Protein AF-A0A679HIA5-F1 (afdb_monomer_lite)

Organism: Bacteroides thetaiotaomicron (NCBI:txid818)

Radius of gyration: 14.68 Å; chains: 1; bounding box: 36×31×34 Å

Sequence (164 aa):
MNFNNLDNVDIFDKFFQKYASQINLDVTLNVYSSDYKGDVRLLTALKAIDDPDYKALDDTPFAGAAYKDSPCEIVCSVKCYAQCDFSEEEAFAIIAHELGHIERDIITRRLGGLEDEIEADKFAVRLGLTNELRNALQRMIDAKINLEEEDGLKKRICELSKYL

Foldseek 3Di:
DAEAEPACPPLVVVLCVQCVVVDPDDFAEYEYELPDPDDDDVSVVLVPPPDPVSLSLQLAQKAWDADDPDGTYMYGYPVNVVLLPADSLLVSLVVQLNVQLRVCCNPPVDDDDLVSSLSSSVSSVSVVSLVSPLSSLVSCVVSVRNVVCNVSSVVSNVSSVVSD

Structure (mmCIF, N/CA/C/O backbone):
data_AF-A0A679HIA5-F1
#
_entry.id   AF-A0A679HIA5-F1
#
loop_
_atom_site.group_PDB
_atom_site.id
_atom_site.type_symbol
_atom_site.label_atom_id
_atom_site.label_alt_id
_atom_site.label_comp_id
_atom_site.label_asym_id
_atom_site.label_entity_id
_atom_site.label_seq_id
_atom_site.pdbx_PDB_ins_code
_atom_site.Cartn_x
_atom_site.Cartn_y
_atom_site.Cartn_z
_atom_site.occupancy
_atom_site.B_iso_or_equiv
_atom_site.auth_seq_id
_atom_site.auth_comp_id
_atom_site.auth_asym_id
_atom_site.auth_atom_id
_atom_site.pdbx_PDB_model_num
ATOM 1 N N . MET A 1 1 ? -5.801 8.550 -13.925 1.00 90.19 1 MET A N 1
ATOM 2 C CA . MET A 1 1 ? -4.855 7.440 -13.704 1.00 90.19 1 MET A CA 1
ATOM 3 C C . MET A 1 1 ? -5.110 6.311 -14.687 1.00 90.19 1 MET A C 1
ATOM 5 O O . MET A 1 1 ? -6.267 5.989 -14.930 1.00 90.19 1 MET A O 1
ATOM 9 N N . ASN A 1 2 ? -4.048 5.710 -15.216 1.00 92.50 2 ASN A N 1
ATOM 10 C CA . ASN A 1 2 ? -4.085 4.435 -15.925 1.00 92.50 2 ASN A CA 1
ATOM 11 C C . ASN A 1 2 ? -3.590 3.331 -14.977 1.00 92.50 2 ASN A C 1
ATOM 13 O O . ASN A 1 2 ? -2.467 3.424 -14.490 1.00 92.50 2 ASN A O 1
ATOM 17 N N . PHE A 1 3 ? -4.422 2.338 -14.680 1.00 95.31 3 PHE A N 1
ATOM 18 C CA . PHE A 1 3 ? -4.141 1.290 -13.695 1.00 95.31 3 PHE A CA 1
ATOM 19 C C . PHE A 1 3 ? -3.872 -0.047 -14.391 1.00 95.31 3 PHE A C 1
ATOM 21 O O . PHE A 1 3 ? -4.696 -0.489 -15.190 1.00 95.31 3 PHE A O 1
ATOM 28 N N . ASN A 1 4 ? -2.753 -0.695 -14.054 1.00 97.38 4 ASN A N 1
ATOM 29 C CA . ASN A 1 4 ? -2.378 -2.008 -14.573 1.00 97.38 4 ASN A CA 1
ATOM 30 C C . ASN A 1 4 ? -2.066 -2.976 -13.422 1.00 97.38 4 ASN A C 1
ATOM 32 O O . ASN A 1 4 ? -1.042 -2.836 -12.752 1.00 97.38 4 ASN A O 1
ATOM 36 N N . ASN A 1 5 ? -2.907 -3.991 -13.235 1.00 97.88 5 ASN A N 1
ATOM 37 C CA . ASN A 1 5 ? -2.628 -5.125 -12.357 1.00 97.88 5 ASN A CA 1
ATOM 38 C C . ASN A 1 5 ? -1.846 -6.191 -13.132 1.00 97.88 5 ASN A C 1
ATOM 40 O O . ASN A 1 5 ? -2.401 -6.842 -14.016 1.00 97.88 5 ASN A O 1
ATOM 44 N N . LEU A 1 6 ? -0.544 -6.322 -12.874 1.00 98.00 6 LEU A N 1
ATOM 45 C CA . LEU A 1 6 ? 0.340 -7.110 -13.742 1.00 98.00 6 LEU A CA 1
ATOM 46 C C . LEU A 1 6 ? 0.279 -8.620 -13.479 1.00 98.00 6 LEU A C 1
ATOM 48 O O . LEU A 1 6 ? 0.658 -9.404 -14.351 1.00 98.00 6 LEU A O 1
ATOM 52 N N . ASP A 1 7 ? -0.197 -9.037 -12.307 1.00 97.19 7 ASP A N 1
ATOM 53 C CA . ASP A 1 7 ? -0.311 -10.445 -11.914 1.00 97.19 7 ASP A CA 1
ATOM 54 C C . ASP A 1 7 ? -1.684 -10.831 -11.342 1.00 97.19 7 ASP A C 1
ATOM 56 O O . ASP A 1 7 ? -1.858 -11.958 -10.879 1.00 97.19 7 ASP A O 1
ATOM 60 N N . ASN A 1 8 ? -2.685 -9.954 -11.482 1.00 95.56 8 ASN A N 1
ATOM 61 C CA . ASN A 1 8 ? -4.080 -10.169 -11.075 1.00 95.56 8 ASN A CA 1
ATOM 62 C C . ASN A 1 8 ? -4.243 -10.439 -9.572 1.00 95.56 8 ASN A C 1
ATOM 64 O O . ASN A 1 8 ? -5.045 -11.277 -9.152 1.00 95.56 8 ASN A O 1
ATOM 68 N N . VAL A 1 9 ? -3.476 -9.730 -8.746 1.00 94.25 9 VAL A N 1
ATOM 69 C CA . VAL A 1 9 ? -3.672 -9.737 -7.296 1.00 94.25 9 VAL A CA 1
ATOM 70 C C . VAL A 1 9 ? -4.998 -9.038 -6.976 1.00 94.25 9 VAL A C 1
ATOM 72 O O . VAL A 1 9 ? -5.140 -7.827 -7.148 1.00 94.25 9 VAL A O 1
ATOM 75 N N . ASP A 1 10 ? -5.970 -9.824 -6.513 1.00 96.81 10 ASP A N 1
ATOM 76 C CA . ASP A 1 10 ? -7.388 -9.449 -6.376 1.00 96.81 10 ASP A CA 1
ATOM 77 C C . ASP A 1 10 ? -7.628 -8.211 -5.493 1.00 96.81 10 ASP A C 1
ATOM 79 O O . ASP A 1 10 ? -8.504 -7.394 -5.781 1.00 96.81 10 ASP A O 1
ATOM 83 N N . ILE A 1 11 ? -6.819 -8.007 -4.444 1.00 97.75 11 ILE A N 1
ATOM 84 C CA . ILE A 1 11 ? -7.005 -6.863 -3.539 1.00 97.75 11 ILE A CA 1
ATOM 85 C C . ILE A 1 11 ? -6.837 -5.516 -4.258 1.00 97.75 11 ILE A C 1
ATOM 87 O O . ILE A 1 11 ? -7.543 -4.560 -3.933 1.00 97.75 11 ILE A O 1
ATOM 91 N N . PHE A 1 12 ? -5.972 -5.436 -5.275 1.00 98.25 12 PHE A N 1
ATOM 92 C CA . PHE A 1 12 ? -5.832 -4.210 -6.054 1.00 9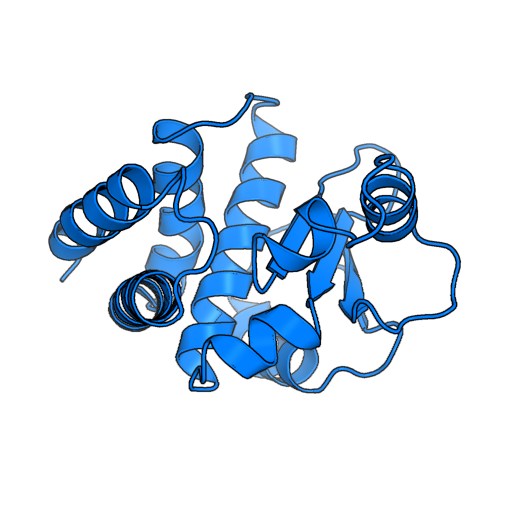8.25 12 PHE A CA 1
ATOM 93 C C . PHE A 1 12 ? -7.059 -3.959 -6.930 1.00 98.25 12 PHE A C 1
ATOM 95 O O . PHE A 1 12 ? -7.575 -2.843 -6.939 1.00 98.25 12 PHE A O 1
ATOM 102 N N . ASP A 1 13 ? -7.573 -4.979 -7.619 1.00 98.06 13 ASP A N 1
ATOM 103 C CA . ASP A 1 13 ? -8.761 -4.822 -8.467 1.00 98.06 13 ASP A CA 1
ATOM 104 C C . ASP A 1 13 ? -9.971 -4.387 -7.636 1.00 98.06 13 ASP A C 1
ATOM 106 O O . ASP A 1 13 ? -10.668 -3.437 -8.001 1.00 98.06 13 ASP A O 1
ATOM 110 N N . LYS A 1 14 ? -10.168 -5.005 -6.465 1.00 98.31 14 LYS A N 1
ATOM 111 C CA . LYS A 1 14 ? -11.216 -4.613 -5.512 1.00 98.31 14 LYS A CA 1
ATOM 112 C C . LYS A 1 14 ? -11.046 -3.176 -5.018 1.00 98.31 14 LYS A C 1
ATOM 114 O O . LYS A 1 14 ? -12.026 -2.426 -4.978 1.00 98.31 14 LYS A O 1
ATOM 119 N N . PHE A 1 15 ? -9.817 -2.770 -4.688 1.00 98.38 15 PHE A N 1
ATOM 120 C CA . PHE A 1 15 ? -9.519 -1.397 -4.282 1.00 98.38 15 PHE A CA 1
ATOM 121 C C . PHE A 1 15 ? -9.908 -0.402 -5.380 1.00 98.38 15 PHE A C 1
ATOM 123 O O . PHE A 1 15 ? -10.668 0.540 -5.137 1.00 98.38 15 PHE A O 1
ATOM 130 N N . PHE A 1 16 ? -9.440 -0.624 -6.610 1.00 96.88 16 PHE A N 1
ATOM 131 C CA . PHE A 1 16 ? -9.690 0.300 -7.714 1.00 96.88 16 PHE A CA 1
ATOM 132 C C . PHE A 1 16 ? -11.143 0.278 -8.180 1.00 96.88 16 PHE A C 1
ATOM 134 O O . PHE A 1 16 ? -11.680 1.334 -8.510 1.00 96.88 16 PHE A O 1
ATOM 141 N N . GLN A 1 17 ? -11.836 -0.858 -8.106 1.00 97.06 17 GLN A N 1
ATOM 142 C CA . GLN A 1 17 ? -13.276 -0.903 -8.344 1.00 97.06 17 GLN A CA 1
ATOM 143 C C . GLN A 1 17 ? -14.048 0.003 -7.368 1.00 97.06 17 GLN A C 1
ATOM 145 O O . GLN A 1 17 ? -15.016 0.650 -7.769 1.00 97.06 17 GLN A O 1
ATOM 150 N N . LYS A 1 18 ? -13.626 0.066 -6.099 1.00 98.00 18 LYS A N 1
ATOM 151 C CA . LYS A 1 18 ? -14.308 0.834 -5.045 1.00 98.00 18 LYS A CA 1
ATOM 152 C C . LYS A 1 18 ? -13.920 2.317 -5.029 1.00 98.00 18 LYS A C 1
ATOM 154 O O . LYS A 1 18 ? -14.785 3.166 -4.807 1.00 98.00 18 LYS A O 1
ATOM 159 N N . TYR A 1 19 ? -12.649 2.642 -5.273 1.00 97.50 19 TYR A N 1
ATOM 160 C CA . TYR A 1 19 ? -12.106 3.985 -5.028 1.00 97.50 19 TYR A CA 1
ATOM 161 C C . TYR A 1 19 ? -11.624 4.743 -6.271 1.00 97.50 19 TYR A C 1
ATOM 163 O O . TYR A 1 19 ? -11.365 5.941 -6.156 1.00 97.50 19 TYR A O 1
ATOM 171 N N . ALA A 1 20 ? -11.547 4.134 -7.465 1.00 94.12 20 ALA A N 1
ATOM 172 C CA . ALA A 1 20 ? -10.978 4.805 -8.646 1.00 94.12 20 ALA A CA 1
ATOM 173 C C . ALA A 1 20 ? -11.636 6.155 -8.977 1.00 94.12 20 ALA A C 1
ATOM 175 O O . ALA A 1 20 ? -10.940 7.089 -9.366 1.00 94.12 20 ALA A O 1
ATOM 176 N N . SER A 1 21 ? -12.951 6.303 -8.776 1.00 94.62 21 SER A N 1
ATOM 177 C CA . SER A 1 21 ? -13.661 7.565 -9.046 1.00 94.62 21 SER A CA 1
ATOM 178 C C . SER A 1 21 ? -13.318 8.703 -8.076 1.00 94.62 21 SER A C 1
ATOM 180 O O . SER A 1 21 ? -13.679 9.847 -8.335 1.00 94.62 21 SER A O 1
ATOM 182 N N . GLN A 1 22 ? -12.673 8.395 -6.950 1.00 96.00 22 GLN A N 1
ATOM 183 C CA . GLN A 1 22 ? -12.276 9.352 -5.914 1.00 96.00 22 GLN A CA 1
ATOM 184 C C . GLN A 1 22 ? -10.788 9.724 -6.012 1.00 96.00 22 GLN A C 1
ATOM 186 O O . GLN A 1 22 ? -10.337 10.656 -5.349 1.00 96.00 22 GLN A O 1
ATOM 191 N N . ILE A 1 23 ? -10.019 9.017 -6.847 1.00 94.12 23 ILE A N 1
ATOM 192 C CA . ILE A 1 23 ? -8.579 9.218 -7.006 1.00 94.12 23 ILE A CA 1
ATOM 193 C C . ILE A 1 23 ? -8.327 10.193 -8.157 1.00 94.12 23 ILE A C 1
ATOM 195 O O . ILE A 1 23 ? -8.507 9.861 -9.328 1.00 94.12 23 ILE A O 1
ATOM 199 N N . ASN A 1 24 ? -7.855 11.394 -7.825 1.00 90.25 24 ASN A N 1
ATOM 200 C CA . ASN A 1 24 ? -7.480 12.410 -8.806 1.00 90.25 24 ASN A CA 1
ATOM 201 C C . ASN A 1 24 ? -5.957 12.457 -9.012 1.00 90.25 24 ASN A C 1
ATOM 203 O O . ASN A 1 24 ? -5.306 13.445 -8.685 1.00 90.25 24 ASN A O 1
ATOM 207 N N . LEU A 1 25 ? -5.397 11.364 -9.537 1.00 89.50 25 LEU A N 1
ATOM 208 C CA . LEU A 1 25 ? -3.981 11.259 -9.898 1.00 89.50 25 LEU A CA 1
ATOM 209 C C . LEU A 1 25 ? -3.830 10.998 -11.396 1.00 89.50 25 LEU A C 1
ATOM 211 O O . LEU A 1 25 ? -4.436 10.072 -11.948 1.00 89.50 25 LEU A O 1
ATOM 215 N N . ASP A 1 26 ? -3.008 11.801 -12.065 1.00 90.56 26 ASP A N 1
ATOM 216 C CA . ASP A 1 26 ? -2.705 11.638 -13.489 1.00 90.56 26 ASP A CA 1
ATOM 217 C C . ASP A 1 26 ? -1.371 10.913 -13.689 1.00 90.56 26 ASP A C 1
ATOM 219 O O . ASP A 1 26 ? -0.349 11.497 -14.038 1.00 90.56 26 ASP A O 1
ATOM 223 N N . VAL A 1 27 ? -1.383 9.616 -13.383 1.00 92.00 27 VAL A N 1
ATOM 224 C CA . VAL A 1 27 ? -0.221 8.725 -13.499 1.00 92.00 27 VAL A CA 1
ATOM 225 C C . VAL A 1 27 ? -0.596 7.436 -14.214 1.00 92.00 27 VAL A C 1
ATOM 227 O O . VAL A 1 27 ? -1.773 7.075 -14.288 1.00 92.00 27 VAL A O 1
ATOM 230 N N . THR A 1 28 ? 0.406 6.710 -14.705 1.00 95.69 28 THR A N 1
ATOM 231 C CA . THR A 1 28 ? 0.267 5.264 -14.918 1.00 95.69 28 THR A CA 1
ATOM 232 C C . THR A 1 28 ? 0.766 4.558 -13.666 1.00 95.69 28 THR A C 1
ATOM 234 O O . THR A 1 28 ? 1.855 4.878 -13.198 1.00 95.69 28 THR A O 1
ATOM 237 N N . LEU A 1 29 ? -0.022 3.627 -13.138 1.00 97.44 29 LEU A N 1
ATOM 238 C CA . LEU A 1 29 ? 0.286 2.847 -11.949 1.00 97.44 29 LEU A CA 1
ATOM 239 C C . LEU A 1 29 ? 0.295 1.364 -12.307 1.00 97.44 29 LEU A C 1
ATOM 241 O O . LEU A 1 29 ? -0.721 0.822 -12.743 1.00 97.44 29 LEU A O 1
ATOM 245 N N . ASN A 1 30 ? 1.435 0.722 -12.092 1.00 98.25 30 ASN A N 1
ATOM 246 C CA . ASN A 1 30 ? 1.570 -0.722 -12.140 1.00 98.25 30 ASN A CA 1
ATOM 247 C C . ASN A 1 30 ? 1.496 -1.273 -10.719 1.00 98.25 30 ASN A C 1
ATOM 249 O O . ASN A 1 30 ? 2.183 -0.786 -9.824 1.00 98.25 30 ASN A O 1
ATOM 253 N N . VAL A 1 31 ? 0.693 -2.307 -10.518 1.00 98.19 31 VAL A N 1
ATOM 254 C CA . VAL A 1 31 ? 0.628 -3.020 -9.243 1.00 98.19 31 VAL A CA 1
ATOM 255 C C . VAL A 1 31 ? 0.884 -4.498 -9.454 1.00 98.19 31 VAL A C 1
ATOM 257 O O . VAL A 1 31 ? 0.590 -5.033 -10.527 1.00 98.19 31 VAL A O 1
ATOM 260 N N . TYR A 1 32 ? 1.472 -5.137 -8.450 1.00 98.19 32 TYR A N 1
ATOM 261 C CA . TYR A 1 32 ? 1.828 -6.549 -8.509 1.00 98.19 32 TYR A CA 1
ATOM 262 C C . TYR A 1 32 ? 2.199 -7.094 -7.126 1.00 98.19 32 TYR A C 1
ATOM 264 O O . TYR A 1 32 ? 2.432 -6.339 -6.182 1.00 98.19 32 TYR A O 1
ATOM 272 N N . SER A 1 33 ? 2.289 -8.414 -6.993 1.00 96.69 33 SER A N 1
ATOM 273 C CA . SER A 1 33 ? 2.859 -9.071 -5.814 1.00 96.69 33 SER A CA 1
ATOM 274 C C . SER A 1 33 ? 4.379 -9.228 -5.896 1.00 96.69 33 SER A C 1
ATOM 276 O O . SER A 1 33 ? 4.992 -9.169 -6.965 1.00 96.69 33 SER A O 1
ATOM 278 N N . SER A 1 34 ? 5.003 -9.531 -4.759 1.00 94.38 34 SER A N 1
ATOM 279 C CA . SER A 1 34 ? 6.414 -9.919 -4.670 1.00 94.38 34 SER A CA 1
ATOM 280 C C . SER A 1 34 ? 6.764 -11.196 -5.457 1.00 94.38 34 SER A C 1
ATOM 282 O O . SER A 1 34 ? 7.941 -11.420 -5.786 1.00 94.38 34 SER A O 1
ATOM 284 N N . ASP A 1 35 ? 5.755 -11.999 -5.814 1.00 94.12 35 ASP A N 1
ATOM 285 C CA . ASP A 1 35 ? 5.881 -13.208 -6.628 1.00 94.12 35 ASP A CA 1
ATOM 286 C C . ASP A 1 35 ? 5.906 -12.947 -8.136 1.00 94.12 35 ASP A C 1
ATOM 288 O O . ASP A 1 35 ? 6.300 -13.850 -8.893 1.00 94.12 35 ASP A O 1
ATOM 292 N N . TYR A 1 36 ? 5.566 -11.732 -8.575 1.00 95.44 36 TYR A N 1
ATOM 293 C CA . TYR A 1 36 ? 5.589 -11.353 -9.981 1.00 95.44 36 TYR A CA 1
ATOM 294 C C . TYR A 1 36 ? 6.954 -11.634 -10.626 1.00 95.44 36 TYR A C 1
ATOM 296 O O . TYR A 1 36 ? 8.020 -11.410 -10.043 1.00 95.44 36 TYR A O 1
ATOM 304 N N . LYS A 1 37 ? 6.914 -12.186 -11.845 1.00 92.00 37 LYS A N 1
ATOM 305 C CA . LYS A 1 37 ? 8.096 -12.649 -12.596 1.00 92.00 37 LYS A CA 1
ATOM 306 C C . LYS A 1 37 ? 8.494 -11.720 -13.745 1.00 92.00 37 LYS A C 1
ATOM 308 O O . LYS A 1 37 ? 9.451 -12.026 -14.452 1.00 92.00 37 LYS A O 1
ATOM 313 N N . GLY A 1 38 ? 7.749 -10.638 -13.966 1.00 91.50 38 GLY A N 1
ATOM 314 C CA . GLY A 1 38 ? 8.095 -9.640 -14.972 1.00 91.50 38 GLY A CA 1
ATOM 315 C C . GLY A 1 38 ? 9.178 -8.673 -14.499 1.00 91.50 38 GLY A C 1
ATOM 316 O O . GLY A 1 38 ? 9.578 -8.677 -13.336 1.00 91.50 38 GLY A O 1
ATOM 317 N N . ASP A 1 39 ? 9.639 -7.841 -15.428 1.00 89.19 39 ASP A N 1
ATOM 318 C CA . ASP A 1 39 ? 10.640 -6.807 -15.171 1.00 89.19 39 ASP A CA 1
ATOM 319 C C . ASP A 1 39 ? 9.955 -5.507 -14.725 1.00 89.19 39 ASP A C 1
ATOM 321 O O . ASP A 1 39 ? 9.216 -4.883 -15.489 1.00 89.19 39 ASP A O 1
ATOM 325 N N . VAL A 1 40 ? 10.169 -5.146 -13.463 1.00 92.94 40 VAL A N 1
ATOM 326 C CA . VAL A 1 40 ? 9.616 -3.966 -12.779 1.00 92.94 40 VAL A CA 1
ATOM 327 C C . VAL A 1 40 ? 10.688 -3.370 -11.876 1.00 92.94 40 VAL A C 1
ATOM 329 O O . VAL A 1 40 ? 11.537 -4.089 -11.332 1.00 92.94 40 VAL A O 1
ATOM 332 N N . ARG A 1 41 ? 10.684 -2.045 -11.727 1.00 93.44 41 ARG A N 1
ATOM 333 C CA . ARG A 1 41 ? 11.831 -1.326 -11.158 1.00 93.44 41 ARG A CA 1
ATOM 334 C C . ARG A 1 41 ? 11.929 -1.485 -9.650 1.00 93.44 41 ARG A C 1
ATOM 336 O O . ARG A 1 41 ? 13.004 -1.813 -9.151 1.00 93.44 41 ARG A O 1
ATOM 343 N N . LEU A 1 42 ? 10.828 -1.282 -8.939 1.00 92.94 42 LEU A N 1
ATOM 344 C CA . LEU A 1 42 ? 10.750 -1.327 -7.487 1.00 92.94 42 LEU A CA 1
ATOM 345 C C . LEU A 1 42 ? 11.040 -2.734 -6.972 1.00 92.94 42 LEU A C 1
ATOM 347 O O . LEU A 1 42 ? 11.892 -2.888 -6.104 1.00 92.94 42 LEU A O 1
ATOM 351 N N . LEU A 1 43 ? 10.423 -3.777 -7.543 1.00 91.00 43 LEU A N 1
ATOM 352 C CA . LEU A 1 43 ? 10.692 -5.154 -7.104 1.00 91.00 43 LEU A CA 1
ATOM 353 C C . LEU A 1 43 ? 12.155 -5.540 -7.326 1.00 91.00 43 LEU A C 1
ATOM 355 O O . LEU A 1 43 ? 12.755 -6.187 -6.472 1.00 91.00 43 LEU A O 1
ATOM 359 N N . THR A 1 44 ? 12.731 -5.137 -8.462 1.00 89.56 44 THR A N 1
ATOM 360 C CA . THR A 1 44 ? 14.147 -5.379 -8.761 1.00 89.56 44 THR A CA 1
ATOM 361 C C . THR A 1 44 ? 15.046 -4.645 -7.772 1.00 89.56 44 THR A C 1
ATOM 363 O O . THR A 1 44 ? 15.986 -5.244 -7.260 1.00 89.56 44 THR A O 1
ATOM 366 N N . ALA A 1 45 ? 14.740 -3.384 -7.455 1.00 88.94 45 ALA A N 1
ATOM 367 C CA . ALA A 1 45 ? 15.492 -2.599 -6.481 1.00 88.94 45 ALA A CA 1
ATOM 368 C C . ALA A 1 45 ? 15.420 -3.208 -5.072 1.00 88.94 45 ALA A C 1
ATOM 370 O O . ALA A 1 45 ? 16.460 -3.404 -4.450 1.00 88.94 45 ALA A O 1
ATOM 371 N N . LEU A 1 46 ? 14.224 -3.579 -4.603 1.00 87.06 46 LEU A N 1
ATOM 372 C CA . LEU A 1 46 ? 14.023 -4.200 -3.289 1.00 87.06 46 LEU A CA 1
ATOM 373 C C . LEU A 1 46 ? 14.726 -5.561 -3.180 1.00 87.06 46 LEU A C 1
ATOM 375 O O . LEU A 1 46 ? 15.296 -5.871 -2.139 1.00 87.06 46 LEU A O 1
ATOM 379 N N . LYS A 1 47 ? 14.745 -6.354 -4.262 1.00 82.06 47 LYS A N 1
ATOM 380 C CA . LYS A 1 47 ? 15.468 -7.639 -4.321 1.00 82.06 47 LYS A CA 1
ATOM 381 C C . LYS A 1 47 ? 16.985 -7.496 -4.457 1.00 82.06 47 LYS A C 1
ATOM 383 O O . LYS A 1 47 ? 17.696 -8.456 -4.181 1.00 82.06 47 LYS A O 1
ATOM 388 N N . ALA A 1 48 ? 17.470 -6.350 -4.933 1.00 81.00 48 ALA A N 1
ATOM 389 C CA . ALA A 1 48 ? 18.894 -6.077 -5.124 1.00 81.00 48 ALA A CA 1
ATOM 390 C C . ALA A 1 48 ? 19.574 -5.503 -3.872 1.00 81.00 48 ALA A C 1
ATOM 392 O O . ALA A 1 48 ? 20.802 -5.413 -3.838 1.00 81.00 48 ALA A O 1
ATOM 393 N N . ILE A 1 49 ? 18.802 -5.110 -2.854 1.00 78.38 49 ILE A N 1
ATOM 394 C CA . ILE A 1 49 ? 19.339 -4.839 -1.520 1.00 78.38 49 ILE A CA 1
ATOM 395 C C . ILE A 1 49 ? 19.917 -6.166 -1.025 1.00 78.38 49 ILE A C 1
ATOM 397 O O . ILE A 1 49 ? 19.193 -7.154 -0.962 1.00 78.38 49 ILE A O 1
ATOM 401 N N . ASP A 1 50 ? 21.228 -6.190 -0.767 1.00 53.59 50 ASP A N 1
ATOM 402 C CA . ASP A 1 50 ? 22.034 -7.377 -0.437 1.00 53.59 50 ASP A CA 1
ATOM 403 C C . ASP A 1 50 ? 21.691 -7.911 0.971 1.00 53.59 50 ASP A C 1
ATOM 405 O O . ASP A 1 50 ? 22.510 -7.926 1.890 1.00 53.59 50 ASP A O 1
ATOM 409 N N . ASP A 1 51 ? 20.425 -8.282 1.153 1.00 64.69 51 ASP A N 1
ATOM 410 C CA . ASP A 1 51 ? 19.869 -8.922 2.330 1.00 64.69 51 ASP A CA 1
ATOM 411 C C . ASP A 1 51 ? 19.389 -10.324 1.923 1.00 64.69 51 ASP A C 1
ATOM 413 O O . ASP A 1 51 ? 18.448 -10.445 1.130 1.00 64.69 51 ASP A O 1
ATOM 417 N N . PRO A 1 52 ? 20.011 -11.396 2.448 1.00 58.34 52 PRO A N 1
ATOM 418 C CA . PRO A 1 52 ? 19.661 -12.769 2.091 1.00 58.34 52 PRO A CA 1
ATOM 419 C C . PRO A 1 52 ? 18.204 -13.135 2.418 1.00 58.34 52 PRO A C 1
ATOM 421 O O . PRO A 1 52 ? 17.702 -14.122 1.880 1.00 58.34 52 PRO A O 1
ATOM 424 N N . ASP A 1 53 ? 17.526 -12.343 3.255 1.00 62.09 53 ASP A N 1
ATOM 425 C CA . ASP A 1 53 ? 16.142 -12.558 3.674 1.00 62.09 53 ASP A CA 1
ATOM 426 C C . ASP A 1 53 ? 15.136 -11.631 2.966 1.00 62.09 53 ASP A C 1
ATOM 428 O O . ASP A 1 53 ? 13.949 -11.672 3.295 1.00 62.09 53 ASP A O 1
ATOM 432 N N . TYR A 1 54 ? 15.584 -10.792 2.019 1.00 64.81 54 TYR A N 1
ATOM 433 C CA . TYR A 1 54 ? 14.764 -9.760 1.369 1.00 64.81 54 TYR A CA 1
ATOM 434 C C . TYR A 1 54 ? 14.041 -8.834 2.363 1.00 64.81 54 TYR A C 1
ATOM 436 O O . TYR A 1 54 ? 12.899 -8.450 2.111 1.00 64.81 54 TYR A O 1
ATOM 444 N N . LYS A 1 55 ? 14.676 -8.460 3.488 1.00 68.50 55 LYS A N 1
ATOM 445 C CA . LYS A 1 55 ? 14.019 -7.667 4.549 1.00 68.50 55 LYS A CA 1
ATOM 446 C C . LYS A 1 55 ? 13.297 -6.436 4.010 1.00 68.50 55 LYS A C 1
ATOM 448 O O . LYS A 1 55 ? 12.101 -6.323 4.213 1.00 68.50 55 LYS A O 1
ATOM 453 N N . 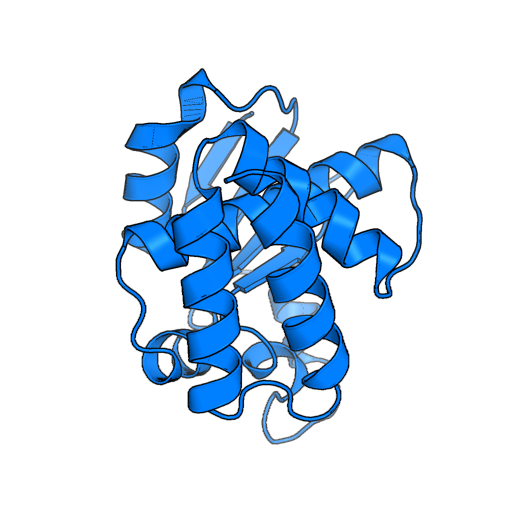ALA A 1 56 ? 13.949 -5.644 3.161 1.00 74.38 56 ALA A N 1
ATOM 454 C CA . ALA A 1 56 ? 13.342 -4.450 2.567 1.00 74.38 56 ALA A CA 1
ATOM 455 C C . ALA A 1 56 ? 12.040 -4.709 1.778 1.00 74.38 56 ALA A C 1
ATOM 457 O O . ALA A 1 56 ? 11.197 -3.822 1.678 1.00 74.38 56 ALA A O 1
ATOM 458 N N . LEU A 1 57 ? 11.866 -5.903 1.199 1.00 79.94 57 LEU A N 1
ATOM 459 C CA . LEU A 1 57 ? 10.629 -6.293 0.516 1.00 79.94 57 LEU A CA 1
ATOM 460 C C . LEU A 1 57 ? 9.528 -6.700 1.503 1.00 79.94 57 LEU A C 1
ATOM 462 O O . LEU A 1 57 ? 8.356 -6.521 1.200 1.00 79.94 57 LEU A O 1
ATOM 466 N N . ASP A 1 58 ? 9.903 -7.262 2.651 1.00 85.38 58 ASP A N 1
ATOM 467 C CA . ASP A 1 58 ? 8.993 -7.798 3.665 1.00 85.38 58 ASP A CA 1
ATOM 468 C C . ASP A 1 58 ? 8.820 -6.874 4.889 1.00 85.38 58 ASP A C 1
ATOM 470 O O . ASP A 1 58 ? 8.053 -7.201 5.795 1.00 85.38 58 ASP A O 1
ATOM 474 N N . ASP A 1 59 ? 9.479 -5.712 4.911 1.00 85.19 59 ASP A N 1
ATOM 475 C CA . ASP A 1 59 ? 9.389 -4.716 5.989 1.00 85.19 59 ASP A CA 1
ATOM 476 C C . ASP A 1 59 ? 8.029 -3.997 6.010 1.00 85.19 59 ASP A C 1
ATOM 478 O O . ASP A 1 59 ? 7.663 -3.363 6.996 1.00 85.19 59 ASP A O 1
ATOM 482 N N . THR A 1 60 ? 7.240 -4.108 4.944 1.00 90.06 60 THR A N 1
ATOM 483 C CA . THR A 1 60 ? 5.880 -3.569 4.869 1.00 90.06 60 THR A CA 1
ATOM 484 C C . THR A 1 60 ? 5.004 -4.461 3.982 1.00 90.06 60 THR A C 1
ATOM 486 O O . THR A 1 60 ? 5.501 -5.056 3.022 1.00 90.06 60 THR A O 1
ATOM 489 N N . PRO A 1 61 ? 3.694 -4.596 4.270 1.00 94.69 61 PRO A N 1
ATOM 490 C CA . PRO A 1 61 ? 2.786 -5.380 3.434 1.00 94.69 61 PRO A CA 1
ATOM 491 C C . PRO A 1 61 ? 2.644 -4.809 2.017 1.00 94.69 61 PRO A C 1
ATOM 493 O O . PRO A 1 61 ? 2.451 -5.577 1.074 1.00 94.69 61 PRO A O 1
ATOM 496 N N . PHE A 1 62 ? 2.769 -3.490 1.856 1.00 96.19 62 PHE A N 1
ATOM 497 C CA . PHE A 1 62 ? 2.784 -2.822 0.559 1.00 96.19 62 PHE A CA 1
ATOM 498 C C . PHE A 1 62 ? 3.883 -1.764 0.523 1.00 96.19 62 PHE A C 1
ATOM 500 O O . PHE A 1 62 ? 4.145 -1.126 1.536 1.00 96.19 62 PHE A O 1
ATOM 507 N N . ALA A 1 63 ? 4.505 -1.571 -0.637 1.00 94.44 63 ALA A N 1
ATOM 508 C CA . ALA A 1 63 ? 5.473 -0.500 -0.853 1.00 94.44 63 ALA A CA 1
ATOM 509 C C . ALA A 1 63 ? 5.220 0.184 -2.197 1.00 94.44 63 ALA A C 1
ATOM 511 O O . ALA A 1 63 ? 5.072 -0.495 -3.218 1.00 94.44 63 ALA A O 1
ATOM 512 N N . GLY A 1 64 ? 5.181 1.512 -2.194 1.00 94.12 64 GLY A N 1
ATOM 513 C CA . GLY A 1 64 ? 5.010 2.356 -3.368 1.00 94.12 64 GLY A CA 1
ATOM 514 C C . GLY A 1 64 ? 6.300 3.031 -3.834 1.00 94.12 64 GLY A C 1
ATOM 515 O O . GLY A 1 64 ? 7.219 3.286 -3.060 1.00 94.12 64 GLY A O 1
ATOM 516 N N . ALA A 1 65 ? 6.364 3.357 -5.124 1.00 93.31 65 ALA A N 1
ATOM 517 C CA . ALA A 1 65 ? 7.395 4.220 -5.686 1.00 93.31 65 ALA A CA 1
ATOM 518 C C . ALA A 1 65 ? 6.845 5.083 -6.824 1.00 93.31 65 ALA A C 1
ATOM 520 O O . ALA A 1 65 ? 6.184 4.595 -7.749 1.00 93.31 65 ALA A O 1
ATOM 521 N N . ALA A 1 66 ? 7.172 6.374 -6.784 1.00 92.56 66 ALA A N 1
ATOM 522 C CA . ALA A 1 66 ? 6.871 7.306 -7.858 1.00 92.56 66 ALA A CA 1
ATOM 523 C C . ALA A 1 66 ? 8.044 7.444 -8.834 1.00 92.56 66 ALA A C 1
ATOM 525 O O . ALA A 1 66 ? 9.207 7.575 -8.447 1.00 92.56 66 ALA A O 1
ATOM 526 N N . TYR A 1 67 ? 7.728 7.506 -10.127 1.00 90.00 67 TYR A N 1
ATOM 527 C CA . TYR A 1 67 ? 8.710 7.753 -11.177 1.00 90.00 67 TYR A CA 1
ATOM 528 C C . TYR A 1 67 ? 8.220 8.853 -12.111 1.00 90.00 67 TYR A C 1
ATOM 530 O O . TYR A 1 67 ? 7.050 8.917 -12.471 1.00 90.00 67 TYR A O 1
ATOM 538 N N . LYS A 1 68 ? 9.138 9.727 -12.531 1.00 82.50 68 LYS A N 1
ATOM 539 C CA . LYS A 1 68 ? 8.799 10.876 -13.379 1.00 82.5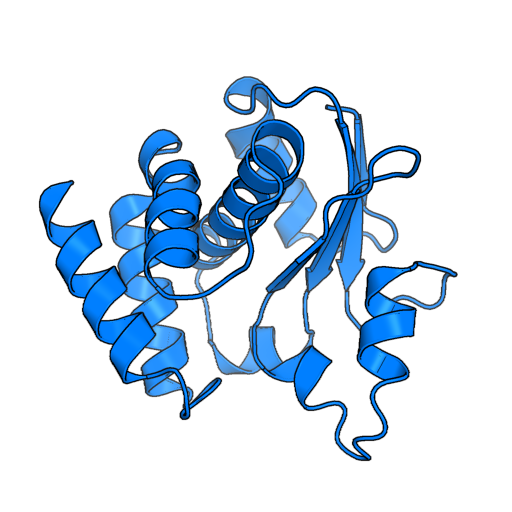0 68 LYS A CA 1
ATOM 540 C C . LYS A 1 68 ? 8.446 10.475 -14.816 1.00 82.50 68 LYS A C 1
ATOM 542 O O . LYS A 1 68 ? 7.482 10.976 -15.376 1.00 82.50 68 LYS A O 1
ATOM 547 N N . ASP A 1 69 ? 9.252 9.592 -15.401 1.00 86.38 69 ASP A N 1
ATOM 548 C CA . ASP A 1 69 ? 9.203 9.247 -16.829 1.00 86.38 69 ASP A CA 1
ATOM 549 C C . ASP A 1 69 ? 8.875 7.753 -17.036 1.00 86.38 69 ASP A C 1
ATOM 551 O O . ASP A 1 69 ? 9.282 7.122 -18.012 1.00 86.38 69 ASP A O 1
ATOM 555 N N . SER A 1 70 ? 8.226 7.120 -16.058 1.00 90.88 70 SER A N 1
ATOM 556 C CA . SER A 1 70 ? 7.877 5.693 -16.068 1.00 90.88 70 SER A CA 1
ATOM 557 C C . SER A 1 70 ? 6.638 5.455 -15.199 1.00 90.88 70 SER A C 1
ATOM 559 O O . SER A 1 70 ? 6.329 6.314 -14.373 1.00 90.88 70 SER A O 1
ATOM 561 N N . PRO A 1 71 ? 5.918 4.332 -15.373 1.00 94.62 71 PRO A N 1
ATOM 562 C CA . PRO A 1 71 ? 4.810 3.988 -14.487 1.00 94.62 71 PRO A CA 1
ATOM 563 C C . PRO A 1 71 ? 5.255 4.001 -13.027 1.00 94.62 71 PRO A C 1
ATOM 565 O O . PRO A 1 71 ? 6.306 3.443 -12.729 1.00 94.62 71 PRO A O 1
ATOM 568 N N . CYS A 1 72 ? 4.468 4.626 -12.150 1.00 96.19 72 CYS A N 1
ATOM 569 C CA . CYS A 1 72 ? 4.584 4.446 -10.704 1.00 96.19 72 CYS A CA 1
ATOM 570 C C . CYS A 1 72 ? 4.269 2.988 -10.361 1.00 96.19 72 CYS A C 1
ATOM 572 O O . CYS A 1 72 ? 3.563 2.313 -11.116 1.00 96.19 72 CYS A O 1
ATOM 574 N N . GLU A 1 73 ? 4.782 2.502 -9.240 1.00 97.31 73 GLU A N 1
ATOM 575 C CA . GLU A 1 73 ? 4.675 1.091 -8.876 1.00 97.31 73 GLU A CA 1
ATOM 576 C C . GLU A 1 73 ? 4.191 0.936 -7.433 1.00 97.31 73 GLU A C 1
ATOM 578 O O . GLU A 1 73 ? 4.604 1.705 -6.570 1.00 97.31 73 GLU A O 1
ATOM 583 N N . ILE A 1 74 ? 3.327 -0.050 -7.172 1.00 97.62 74 ILE A N 1
ATOM 584 C CA . ILE A 1 74 ? 3.048 -0.558 -5.821 1.00 97.62 74 ILE A CA 1
ATOM 585 C C . ILE A 1 74 ? 3.244 -2.071 -5.831 1.00 97.62 74 ILE A C 1
ATOM 587 O O . ILE A 1 74 ? 2.640 -2.780 -6.638 1.00 97.62 74 ILE A O 1
ATOM 591 N N . VAL A 1 75 ? 4.063 -2.571 -4.913 1.00 97.06 75 VAL A N 1
ATOM 592 C CA . VAL A 1 75 ? 4.248 -4.004 -4.688 1.00 97.06 75 VAL A CA 1
ATOM 593 C C . VAL A 1 75 ? 3.527 -4.444 -3.420 1.00 97.06 75 VAL A C 1
ATOM 595 O O . VAL A 1 75 ? 3.595 -3.758 -2.407 1.00 97.06 75 VAL A O 1
ATOM 598 N N . CYS A 1 76 ? 2.860 -5.595 -3.467 1.00 97.19 76 CYS A N 1
ATOM 599 C CA . CYS A 1 76 ? 2.344 -6.309 -2.299 1.00 97.19 76 CYS A CA 1
ATOM 600 C C . CYS A 1 76 ? 3.328 -7.414 -1.888 1.00 97.19 76 CYS A C 1
ATOM 602 O O . CYS A 1 76 ? 3.612 -8.313 -2.686 1.00 97.19 76 CYS A O 1
ATOM 604 N N . SER A 1 77 ? 3.842 -7.389 -0.658 1.00 94.88 77 SER A N 1
ATOM 605 C CA . SER A 1 77 ? 4.620 -8.511 -0.126 1.00 94.88 77 SER A CA 1
ATOM 606 C C . SER A 1 77 ? 3.687 -9.652 0.262 1.00 94.88 77 SER A C 1
ATOM 608 O O . SER A 1 77 ? 2.962 -9.557 1.247 1.00 94.88 77 SER A O 1
ATOM 610 N N . VAL A 1 78 ? 3.745 -10.775 -0.461 1.00 94.00 78 VAL A N 1
ATOM 611 C CA . VAL A 1 78 ? 2.936 -11.972 -0.161 1.00 94.00 78 VAL A CA 1
ATOM 612 C C . VAL A 1 78 ? 3.157 -12.465 1.273 1.00 94.00 78 VAL A C 1
ATOM 614 O O . VAL A 1 78 ? 2.209 -12.863 1.948 1.00 94.00 78 VAL A O 1
ATOM 617 N N . LYS A 1 79 ? 4.403 -12.423 1.757 1.00 92.00 79 LYS A N 1
ATOM 618 C CA . LYS A 1 79 ? 4.760 -12.898 3.096 1.00 92.00 79 LYS A CA 1
ATOM 619 C C . LYS A 1 79 ? 4.292 -11.931 4.179 1.00 92.00 79 LYS A C 1
ATOM 621 O O . LYS A 1 79 ? 3.639 -12.374 5.119 1.00 92.00 79 LYS A O 1
ATOM 626 N N . CYS A 1 80 ? 4.605 -10.643 4.050 1.00 92.25 80 CYS A N 1
ATOM 627 C CA . CYS A 1 80 ? 4.239 -9.645 5.052 1.00 92.25 80 CYS A CA 1
ATOM 628 C C . CYS A 1 80 ? 2.717 -9.431 5.097 1.00 92.25 80 CYS A C 1
ATOM 630 O O . CYS A 1 80 ? 2.116 -9.450 6.169 1.00 92.25 80 CYS A O 1
ATOM 632 N N . TYR A 1 81 ? 2.061 -9.372 3.934 1.00 94.00 81 TYR A N 1
ATOM 633 C CA . TYR A 1 81 ? 0.604 -9.278 3.837 1.00 94.00 81 TYR A CA 1
ATOM 634 C C . TYR A 1 81 ? -0.105 -10.437 4.552 1.00 94.00 81 TYR A C 1
ATOM 636 O O . TYR A 1 81 ? -1.046 -10.211 5.312 1.00 94.00 81 TYR A O 1
ATOM 644 N N . ALA A 1 82 ? 0.384 -11.670 4.382 1.00 93.06 82 ALA A N 1
ATOM 645 C CA . ALA A 1 82 ? -0.169 -12.836 5.070 1.00 93.06 82 ALA A CA 1
ATOM 646 C C . ALA A 1 82 ? 0.047 -12.808 6.597 1.00 93.06 82 ALA A C 1
ATOM 648 O O . ALA A 1 82 ? -0.741 -13.402 7.329 1.00 93.06 82 ALA A O 1
ATOM 649 N N . GLN A 1 83 ? 1.097 -12.143 7.088 1.00 94.19 83 GLN A N 1
ATOM 650 C CA . GLN A 1 83 ? 1.382 -12.026 8.524 1.00 94.19 83 GLN A CA 1
ATOM 651 C C . GLN A 1 83 ? 0.486 -11.005 9.231 1.00 94.19 83 GLN A C 1
ATOM 653 O O . GLN A 1 83 ? 0.159 -11.198 10.401 1.00 94.19 83 GLN A O 1
ATOM 658 N N . CYS A 1 84 ? 0.085 -9.940 8.536 1.00 92.69 84 CYS A N 1
ATOM 659 C CA . CYS A 1 84 ? -0.729 -8.873 9.115 1.00 92.69 84 CYS A CA 1
ATOM 660 C C . CYS A 1 84 ? -2.198 -9.261 9.360 1.00 92.69 84 CYS A C 1
ATOM 662 O O . CYS A 1 84 ? -2.855 -8.603 10.165 1.00 92.69 84 CYS A O 1
ATOM 664 N N . ASP A 1 85 ? -2.710 -10.299 8.685 1.00 92.94 85 ASP A N 1
ATOM 665 C CA . ASP A 1 85 ? -4.108 -10.764 8.794 1.00 92.94 85 ASP A CA 1
ATOM 666 C C . ASP A 1 85 ? -5.131 -9.618 8.637 1.00 92.94 85 ASP A C 1
ATOM 668 O O . ASP A 1 85 ? -6.028 -9.416 9.459 1.00 92.94 85 ASP A O 1
ATOM 672 N N . PHE A 1 86 ? -4.943 -8.804 7.594 1.00 95.81 86 PHE A N 1
ATOM 673 C CA . PHE A 1 86 ? -5.820 -7.675 7.302 1.00 95.81 86 PHE A CA 1
ATOM 674 C C . PHE A 1 86 ? -7.193 -8.128 6.794 1.00 95.81 86 PHE A C 1
ATOM 676 O O . PHE A 1 86 ? -7.316 -9.037 5.972 1.00 95.81 86 PHE A O 1
ATOM 683 N N . SER A 1 87 ? -8.225 -7.387 7.186 1.00 97.56 87 SER A N 1
ATOM 684 C CA . SER A 1 87 ? -9.454 -7.275 6.400 1.00 97.56 87 SER A CA 1
ATOM 685 C C . SER A 1 87 ? -9.192 -6.591 5.051 1.00 97.56 87 SER A C 1
ATOM 687 O O . SER A 1 87 ? -8.178 -5.917 4.851 1.00 97.56 87 SER A O 1
ATOM 689 N N . GLU A 1 88 ? -10.126 -6.729 4.108 1.00 97.69 88 GLU A N 1
ATOM 690 C CA . GLU A 1 88 ? -10.003 -6.082 2.795 1.00 97.69 88 GLU A CA 1
ATOM 691 C C . GLU A 1 88 ? -9.908 -4.556 2.929 1.00 97.69 88 GLU A C 1
ATOM 693 O O . GLU A 1 88 ? -9.060 -3.923 2.305 1.00 97.69 88 GLU A O 1
ATOM 698 N N . GLU A 1 89 ? -10.726 -3.964 3.794 1.00 98.38 89 GLU A N 1
ATOM 699 C CA . GLU A 1 89 ? -10.725 -2.531 4.065 1.00 98.38 89 GLU A CA 1
ATOM 700 C C . GLU A 1 89 ? -9.425 -2.024 4.711 1.00 98.38 89 GLU A C 1
ATOM 702 O O . GLU A 1 89 ? -8.949 -0.946 4.354 1.00 98.38 89 GLU A O 1
ATOM 707 N N . GLU A 1 90 ? -8.818 -2.794 5.617 1.00 98.56 90 GLU A N 1
ATOM 708 C CA . GLU A 1 90 ? -7.498 -2.474 6.182 1.00 98.56 90 GLU A CA 1
ATOM 709 C C . GLU A 1 90 ? -6.417 -2.497 5.092 1.00 98.56 90 GLU A C 1
ATOM 711 O O . GLU A 1 90 ? -5.594 -1.585 5.011 1.00 98.56 90 GLU A O 1
ATOM 716 N N . ALA A 1 91 ? -6.464 -3.478 4.185 1.00 98.38 91 ALA A N 1
ATOM 717 C CA . ALA A 1 91 ? -5.559 -3.525 3.041 1.00 98.38 91 ALA A CA 1
ATOM 718 C C . ALA A 1 91 ? -5.775 -2.342 2.081 1.00 98.38 91 ALA A C 1
ATOM 720 O O . ALA A 1 91 ? -4.808 -1.739 1.615 1.00 98.38 91 ALA A O 1
ATOM 721 N N . PHE A 1 92 ? -7.030 -1.953 1.827 1.00 98.75 92 PHE A N 1
ATOM 722 C CA . PHE A 1 92 ? -7.352 -0.752 1.053 1.00 98.75 92 PHE A CA 1
ATOM 723 C C . PHE A 1 92 ? -6.759 0.506 1.676 1.00 98.75 92 PHE A C 1
ATOM 725 O O . PHE A 1 92 ? -6.282 1.380 0.954 1.00 98.75 92 PHE A O 1
ATOM 732 N N . ALA A 1 93 ? -6.770 0.599 3.003 1.00 98.69 93 ALA A N 1
ATOM 733 C CA . ALA A 1 93 ? -6.224 1.740 3.714 1.00 98.69 93 ALA A CA 1
ATOM 734 C C . ALA A 1 93 ? -4.703 1.864 3.536 1.00 98.69 93 ALA A C 1
ATOM 736 O O . ALA A 1 93 ? -4.211 2.970 3.314 1.00 98.69 93 ALA A O 1
ATOM 737 N N . ILE A 1 94 ? -3.971 0.744 3.545 1.00 98.31 94 ILE A N 1
ATOM 738 C CA . ILE A 1 94 ? -2.528 0.748 3.262 1.00 98.31 94 ILE A CA 1
ATOM 739 C C . ILE A 1 94 ? -2.253 1.070 1.785 1.00 98.31 94 ILE A C 1
ATOM 741 O O . ILE A 1 94 ? -1.417 1.918 1.497 1.00 98.31 94 ILE A O 1
ATOM 745 N N . ILE A 1 95 ? -3.005 0.500 0.835 1.00 98.50 95 ILE A N 1
ATOM 746 C CA . ILE A 1 95 ? -2.868 0.854 -0.594 1.00 98.50 95 ILE A CA 1
ATOM 747 C C . ILE A 1 95 ? -3.124 2.356 -0.812 1.00 98.50 95 ILE A C 1
ATOM 749 O O . ILE A 1 95 ? -2.415 3.012 -1.576 1.00 98.50 95 ILE A O 1
ATOM 753 N N . ALA A 1 96 ? -4.118 2.925 -0.125 1.00 98.38 96 ALA A N 1
ATOM 754 C CA . ALA A 1 96 ? -4.395 4.355 -0.166 1.00 98.38 96 ALA A CA 1
ATOM 755 C C . ALA A 1 96 ? -3.246 5.192 0.417 1.00 98.38 96 ALA A C 1
ATOM 757 O O . ALA A 1 96 ? -2.945 6.252 -0.128 1.00 98.38 96 ALA A O 1
ATOM 758 N N . HIS A 1 97 ? -2.596 4.721 1.483 1.00 98.00 97 HIS A N 1
ATOM 759 C CA . HIS A 1 97 ? -1.391 5.340 2.031 1.00 98.00 97 HIS A CA 1
ATOM 760 C C . HIS A 1 97 ? -0.240 5.346 1.005 1.00 98.00 97 HIS A C 1
ATOM 762 O O . HIS A 1 97 ? 0.337 6.405 0.760 1.00 98.00 97 HIS A O 1
ATOM 768 N N . GLU A 1 98 ? 0.009 4.239 0.295 1.00 97.38 98 GLU A N 1
ATOM 769 C CA . GLU A 1 98 ? 1.029 4.194 -0.771 1.00 97.38 98 GLU A CA 1
ATOM 770 C C . GLU A 1 98 ? 0.728 5.166 -1.927 1.00 97.38 98 GLU A C 1
ATOM 772 O O . GLU A 1 98 ? 1.626 5.798 -2.488 1.00 97.38 98 GLU A O 1
ATOM 777 N N . LEU A 1 99 ? -0.551 5.354 -2.273 1.00 96.88 99 LEU A N 1
ATOM 778 C CA . LEU A 1 99 ? -0.955 6.395 -3.226 1.00 96.88 99 LEU A CA 1
ATOM 779 C C . LEU A 1 99 ? -0.702 7.811 -2.693 1.00 96.88 99 LEU A C 1
ATOM 781 O O . LEU A 1 99 ? -0.428 8.713 -3.486 1.00 96.88 99 LEU A O 1
ATOM 785 N N . GLY A 1 100 ? -0.775 8.007 -1.376 1.00 96.00 100 GLY A N 1
ATOM 786 C CA . GLY A 1 100 ? -0.39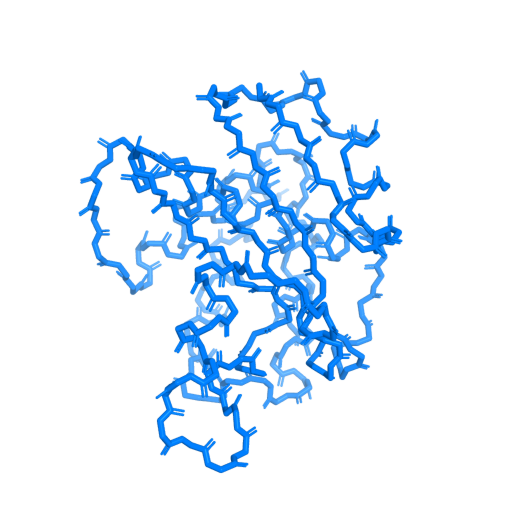4 9.245 -0.701 1.00 96.00 100 GLY A CA 1
ATOM 787 C C . GLY A 1 100 ? 1.082 9.581 -0.888 1.00 96.00 100 GLY A C 1
ATOM 788 O O . GLY A 1 100 ? 1.401 10.715 -1.257 1.00 96.00 100 GLY A O 1
ATOM 789 N N . HIS A 1 101 ? 1.961 8.588 -0.732 1.00 94.75 101 HIS A N 1
ATOM 790 C CA . HIS A 1 101 ? 3.387 8.723 -1.049 1.00 94.75 101 HIS A CA 1
ATOM 791 C C . HIS A 1 101 ? 3.600 9.080 -2.521 1.00 94.75 101 HIS A C 1
ATOM 793 O O . HIS A 1 101 ? 4.260 10.073 -2.829 1.00 94.75 101 HIS A O 1
ATOM 799 N N . ILE A 1 102 ? 2.949 8.359 -3.442 1.00 94.50 102 ILE A N 1
ATOM 800 C CA . ILE A 1 102 ? 3.064 8.629 -4.884 1.00 94.50 102 ILE A CA 1
ATOM 801 C C . ILE A 1 102 ? 2.597 10.049 -5.241 1.00 94.50 102 ILE A C 1
ATOM 803 O O . ILE A 1 102 ? 3.293 10.765 -5.966 1.00 94.50 102 ILE A O 1
ATOM 807 N N . GLU A 1 103 ? 1.438 10.481 -4.734 1.00 92.50 103 GLU A N 1
ATOM 808 C CA . GLU A 1 103 ? 0.922 11.841 -4.937 1.00 92.50 103 GLU A CA 1
ATOM 809 C C . GLU A 1 103 ? 1.941 12.886 -4.470 1.00 92.50 103 GLU A C 1
ATOM 811 O O . GLU A 1 103 ? 2.267 13.834 -5.194 1.00 92.50 103 GLU A O 1
ATOM 816 N N . ARG A 1 104 ? 2.469 12.703 -3.259 1.00 89.31 104 ARG A N 1
ATOM 817 C CA . ARG A 1 104 ? 3.383 13.652 -2.633 1.00 89.31 104 ARG A CA 1
ATOM 818 C C . ARG A 1 104 ? 4.735 13.709 -3.335 1.00 89.31 104 ARG A C 1
ATOM 820 O O . ARG A 1 104 ? 5.259 14.816 -3.510 1.00 89.31 104 ARG A O 1
ATOM 827 N N . ASP A 1 105 ? 5.294 12.579 -3.744 1.00 87.25 105 ASP A N 1
ATOM 828 C CA . ASP A 1 105 ? 6.588 12.512 -4.425 1.00 87.25 105 ASP A CA 1
ATOM 829 C C . ASP A 1 105 ? 6.566 13.221 -5.775 1.00 87.25 105 ASP A C 1
ATOM 831 O O . ASP A 1 105 ? 7.509 13.941 -6.127 1.00 87.25 105 ASP A O 1
ATOM 835 N N . ILE A 1 106 ? 5.452 13.098 -6.499 1.00 82.69 106 ILE A N 1
ATOM 836 C CA . ILE A 1 106 ? 5.240 13.797 -7.768 1.00 82.69 106 ILE A CA 1
ATOM 837 C C . ILE A 1 106 ? 5.201 15.316 -7.557 1.00 82.69 106 ILE A C 1
ATOM 839 O O . ILE A 1 106 ? 5.762 16.063 -8.364 1.00 82.69 106 ILE A O 1
ATOM 843 N N . ILE A 1 107 ? 4.574 15.781 -6.471 1.00 78.69 107 ILE A N 1
ATOM 844 C CA . ILE A 1 107 ? 4.388 17.212 -6.192 1.00 78.69 107 ILE A CA 1
ATOM 845 C C . ILE A 1 107 ? 5.635 17.844 -5.555 1.00 78.69 107 ILE A C 1
ATOM 847 O O . ILE A 1 107 ? 6.039 18.942 -5.938 1.00 78.69 107 ILE A O 1
ATOM 851 N N . THR A 1 108 ? 6.230 17.191 -4.554 1.00 74.75 108 THR A N 1
ATOM 852 C CA . THR A 1 108 ? 7.163 17.834 -3.610 1.00 74.75 108 THR A CA 1
ATOM 853 C C . THR A 1 108 ? 8.576 17.255 -3.600 1.00 74.75 108 THR A C 1
ATOM 855 O O . THR A 1 108 ? 9.488 17.967 -3.175 1.00 74.75 108 THR A O 1
ATOM 858 N N . ARG A 1 109 ? 8.786 16.012 -4.070 1.00 67.81 109 ARG A N 1
ATOM 859 C CA . ARG A 1 109 ? 10.078 15.289 -4.016 1.00 67.81 109 ARG A CA 1
ATOM 860 C C . ARG A 1 109 ? 10.747 15.302 -2.632 1.00 67.81 109 ARG A C 1
ATOM 862 O O . ARG A 1 109 ? 11.973 15.416 -2.536 1.00 67.81 109 ARG A O 1
ATOM 869 N N . ARG A 1 110 ? 9.954 15.295 -1.559 1.00 63.72 110 ARG A N 1
ATOM 870 C CA . ARG A 1 110 ? 10.485 15.242 -0.191 1.00 63.72 110 ARG A CA 1
ATOM 871 C C . ARG A 1 110 ? 10.942 13.823 0.142 1.00 63.72 110 ARG A C 1
ATOM 873 O O . ARG A 1 110 ? 10.557 12.876 -0.518 1.00 63.72 110 ARG A O 1
ATOM 880 N N . LEU A 1 111 ? 11.808 13.715 1.144 1.00 59.94 111 LEU A N 1
ATOM 881 C CA . LEU A 1 111 ? 12.367 12.451 1.608 1.00 59.94 111 LEU A CA 1
ATOM 882 C C . LEU A 1 111 ? 11.781 12.128 2.983 1.00 59.94 111 LEU A C 1
ATOM 884 O O . LEU A 1 111 ? 12.083 12.874 3.910 1.00 59.94 111 LEU A O 1
ATOM 888 N N . GLY A 1 112 ? 11.003 11.045 3.067 1.00 74.25 112 GLY A N 1
ATOM 889 C CA . GLY A 1 112 ? 10.814 10.130 4.202 1.00 74.25 112 GLY A CA 1
ATOM 890 C C . GLY A 1 112 ? 10.572 10.671 5.621 1.00 74.25 112 GLY A C 1
ATOM 891 O O . GLY A 1 112 ? 10.581 11.864 5.923 1.00 74.25 112 GLY A O 1
ATOM 892 N N . GLY A 1 113 ? 10.386 9.729 6.544 1.00 87.38 113 GLY A N 1
ATOM 893 C CA . GLY A 1 113 ? 10.223 9.993 7.973 1.00 87.38 113 GLY A CA 1
ATOM 894 C C . GLY A 1 113 ? 8.788 10.320 8.387 1.00 87.38 113 GLY A C 1
ATOM 895 O O . GLY A 1 113 ? 7.862 10.344 7.587 1.00 87.38 113 GLY A O 1
ATOM 896 N N . LEU A 1 114 ? 8.590 10.591 9.678 1.00 90.69 114 LEU A N 1
ATOM 897 C CA . LEU A 1 114 ? 7.250 10.636 10.275 1.00 90.69 114 LEU A CA 1
ATOM 898 C C . LEU A 1 114 ? 6.299 11.678 9.652 1.00 90.69 114 LEU A C 1
ATOM 900 O O . LEU A 1 114 ? 5.108 11.417 9.523 1.00 90.69 114 LEU A O 1
ATOM 904 N N . GLU A 1 115 ? 6.790 12.860 9.272 1.00 90.88 115 GLU A N 1
ATOM 905 C CA . GLU A 1 115 ? 5.956 13.863 8.587 1.00 90.88 115 GLU A CA 1
ATOM 906 C C . GLU A 1 115 ? 5.571 13.433 7.165 1.00 90.88 115 GLU A C 1
ATOM 908 O O . GLU A 1 115 ? 4.578 13.904 6.620 1.00 90.88 115 GLU A O 1
ATOM 913 N N . ASP A 1 116 ? 6.374 12.587 6.525 1.00 91.50 116 ASP A N 1
ATOM 914 C CA . ASP A 1 116 ? 6.058 11.968 5.238 1.00 91.50 116 ASP A CA 1
ATOM 915 C C . ASP A 1 116 ? 4.905 10.985 5.392 1.00 91.50 116 ASP A C 1
ATOM 917 O O . ASP A 1 116 ? 3.855 11.164 4.777 1.00 91.50 116 ASP A O 1
ATOM 921 N N . GLU A 1 117 ? 5.051 10.077 6.351 1.00 94.94 117 GLU A N 1
ATOM 922 C CA . GLU A 1 117 ? 4.048 9.085 6.720 1.00 94.94 117 GLU A CA 1
ATOM 923 C C . GLU A 1 117 ? 2.694 9.708 7.091 1.00 94.94 117 GLU A C 1
ATOM 925 O O . GLU A 1 117 ? 1.654 9.288 6.587 1.00 94.94 117 GLU A O 1
ATOM 930 N N . ILE A 1 118 ? 2.692 10.754 7.929 1.00 95.12 118 ILE A N 1
ATOM 931 C CA . ILE A 1 118 ? 1.459 11.443 8.348 1.00 95.12 118 ILE A CA 1
ATOM 932 C C . ILE A 1 118 ? 0.768 12.132 7.164 1.00 95.12 118 ILE A C 1
ATOM 934 O O . ILE A 1 118 ? -0.461 12.194 7.122 1.00 95.12 118 ILE A O 1
ATOM 938 N N . GLU A 1 119 ? 1.516 12.689 6.208 1.00 93.81 119 GLU A N 1
ATOM 939 C CA . GLU A 1 119 ? 0.897 13.278 5.015 1.00 93.81 119 GLU A CA 1
ATOM 940 C C . GLU A 1 119 ? 0.362 12.201 4.068 1.00 93.81 119 GLU A C 1
ATOM 942 O O . GLU A 1 119 ? -0.732 12.375 3.530 1.00 93.81 119 GLU A O 1
ATOM 947 N N . ALA A 1 120 ? 1.073 11.083 3.900 1.00 95.50 120 ALA A N 1
ATOM 948 C CA . ALA A 1 120 ? 0.595 9.949 3.115 1.00 95.50 120 ALA A CA 1
ATOM 949 C C . ALA A 1 120 ? -0.699 9.354 3.704 1.00 95.50 120 ALA A C 1
ATOM 951 O O . ALA A 1 120 ? -1.662 9.106 2.973 1.00 95.50 120 ALA A O 1
ATOM 952 N N . ASP A 1 121 ? -0.795 9.261 5.035 1.00 97.88 121 ASP A N 1
ATOM 953 C CA . ASP A 1 121 ? -2.004 8.836 5.755 1.00 97.88 121 ASP A CA 1
ATOM 954 C C . ASP A 1 121 ? -3.239 9.681 5.409 1.00 97.88 121 ASP A C 1
ATOM 956 O O . ASP A 1 121 ? -4.363 9.168 5.358 1.00 97.88 121 ASP A O 1
ATOM 960 N N . LYS A 1 122 ? -3.061 10.975 5.099 1.00 96.19 122 LYS A N 1
ATOM 961 C CA . LYS A 1 122 ? -4.185 11.841 4.709 1.00 96.19 122 LYS A CA 1
ATOM 962 C C . LYS A 1 122 ? -4.857 11.380 3.424 1.00 96.19 122 LYS A C 1
ATOM 964 O O . LYS A 1 122 ? -6.038 11.673 3.238 1.00 96.19 122 LYS A O 1
ATOM 969 N N . PHE A 1 123 ? -4.157 10.664 2.546 1.00 97.12 123 PHE A N 1
ATOM 970 C CA . PHE A 1 123 ? -4.780 10.103 1.353 1.00 97.12 123 PHE A CA 1
ATOM 971 C C . PHE A 1 123 ? -5.851 9.073 1.737 1.00 97.12 123 PHE A C 1
ATOM 973 O O . PHE A 1 123 ? -6.984 9.169 1.262 1.00 97.12 123 PHE A O 1
ATOM 980 N N . ALA A 1 124 ? -5.546 8.166 2.670 1.00 98.00 124 ALA A N 1
ATOM 981 C CA . ALA A 1 124 ? -6.518 7.217 3.215 1.00 98.00 124 ALA A CA 1
ATOM 982 C C . ALA A 1 124 ? -7.670 7.929 3.946 1.00 98.00 124 ALA A C 1
ATOM 984 O O . ALA A 1 124 ? -8.836 7.583 3.745 1.00 98.00 124 ALA A O 1
ATOM 985 N N . VAL A 1 125 ? -7.374 8.987 4.714 1.00 98.12 125 VAL A N 1
ATOM 986 C CA . VAL A 1 125 ? -8.406 9.815 5.369 1.00 98.12 125 VAL A CA 1
ATOM 987 C C . VAL A 1 125 ? -9.371 10.423 4.345 1.00 98.12 125 VAL A C 1
ATOM 989 O O . VAL A 1 125 ? -10.584 10.375 4.545 1.00 98.12 125 VAL A O 1
ATOM 992 N N . ARG A 1 126 ? -8.873 10.949 3.215 1.00 97.12 126 ARG A N 1
ATOM 993 C CA . ARG A 1 126 ? -9.724 11.508 2.143 1.00 97.12 126 ARG A CA 1
ATOM 994 C C . ARG A 1 126 ? -10.647 10.469 1.506 1.00 97.12 126 ARG A C 1
ATOM 996 O O . ARG A 1 126 ? -11.720 10.841 1.042 1.00 97.12 126 ARG A O 1
ATOM 1003 N N . LEU A 1 127 ? -10.252 9.196 1.502 1.00 97.69 127 LEU A N 1
ATOM 1004 C CA . LEU A 1 127 ? -11.082 8.081 1.034 1.00 97.69 127 LEU A CA 1
ATOM 1005 C C . LEU A 1 127 ? -12.030 7.529 2.116 1.00 97.69 127 LEU A C 1
ATOM 1007 O O . LEU A 1 127 ? -12.761 6.571 1.858 1.00 97.69 127 LEU A O 1
ATOM 1011 N N . GLY A 1 128 ? -12.032 8.118 3.316 1.00 97.69 128 GLY A N 1
ATOM 1012 C CA . GLY A 1 128 ? -12.863 7.681 4.437 1.00 97.69 128 GLY A CA 1
ATOM 1013 C C . GLY A 1 128 ? -12.372 6.399 5.113 1.00 97.69 128 GLY A C 1
ATOM 1014 O O . GLY A 1 128 ? -13.177 5.719 5.736 1.00 97.69 128 GLY A O 1
ATOM 1015 N N . LEU A 1 129 ? -11.080 6.073 4.988 1.00 98.50 129 LEU A N 1
ATOM 1016 C CA . LEU A 1 129 ? -10.449 4.850 5.510 1.00 98.50 129 LEU A CA 1
ATOM 1017 C C . LEU A 1 129 ? -9.676 5.087 6.823 1.00 98.50 129 LEU A C 1
ATOM 1019 O O . LEU A 1 129 ? -8.698 4.403 7.119 1.00 98.50 129 LEU A O 1
ATOM 1023 N N . THR A 1 130 ? -10.053 6.104 7.603 1.00 98.50 130 THR A N 1
ATOM 1024 C CA . THR A 1 130 ? -9.309 6.519 8.807 1.00 98.50 130 THR A CA 1
ATOM 1025 C C . THR A 1 130 ? -9.233 5.413 9.864 1.00 98.50 130 THR A C 1
ATOM 1027 O O . THR A 1 130 ? -8.166 5.174 10.434 1.00 98.50 130 THR A O 1
ATOM 1030 N N . ASN A 1 131 ? -10.354 4.743 10.156 1.00 98.25 131 ASN A N 1
ATOM 1031 C CA . ASN A 1 131 ? -10.396 3.691 11.179 1.00 98.25 131 ASN A CA 1
ATOM 1032 C C . ASN A 1 131 ? -9.645 2.444 10.716 1.00 98.25 131 ASN A C 1
ATOM 1034 O O . ASN A 1 131 ? -8.926 1.822 11.493 1.00 98.25 131 ASN A O 1
ATOM 1038 N N . GLU A 1 132 ? -9.812 2.114 9.445 1.00 98.62 132 GLU A N 1
ATOM 1039 C CA . GLU A 1 132 ? -9.215 0.991 8.746 1.00 98.62 132 GLU A CA 1
ATOM 1040 C C . GLU A 1 132 ? -7.695 1.138 8.728 1.00 98.62 132 GLU A C 1
ATOM 1042 O O . GLU A 1 132 ? -6.992 0.210 9.113 1.00 98.62 132 GLU A O 1
ATOM 1047 N N . LEU A 1 133 ? -7.182 2.330 8.402 1.00 98.62 133 LEU A N 1
ATOM 1048 C CA . LEU A 1 133 ? -5.751 2.611 8.460 1.00 98.62 133 LEU A CA 1
ATOM 1049 C C . LEU A 1 133 ? -5.226 2.455 9.886 1.00 98.62 133 LEU A C 1
ATOM 1051 O O . LEU A 1 133 ? -4.236 1.768 10.111 1.00 98.62 133 LEU A O 1
ATOM 1055 N N . ARG A 1 134 ? -5.911 3.041 10.874 1.00 98.25 134 ARG A N 1
ATOM 1056 C CA . ARG A 1 134 ? -5.498 2.935 12.279 1.00 98.25 134 ARG A CA 1
ATOM 1057 C C . ARG A 1 134 ? -5.412 1.476 12.735 1.00 98.25 134 ARG A C 1
ATOM 1059 O O . ARG A 1 134 ? -4.458 1.105 13.418 1.00 98.25 134 ARG A O 1
ATOM 1066 N N . ASN A 1 135 ? -6.396 0.662 12.364 1.00 98.00 135 ASN A N 1
ATOM 1067 C CA . ASN A 1 135 ? -6.409 -0.754 12.703 1.00 98.00 135 ASN A CA 1
ATOM 1068 C C . ASN A 1 135 ? -5.304 -1.511 11.954 1.00 98.00 1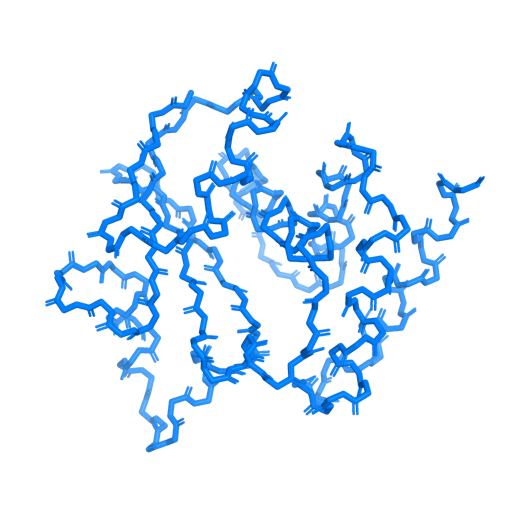35 ASN A C 1
ATOM 1070 O O . ASN A 1 135 ? -4.590 -2.285 12.582 1.00 98.00 135 ASN A O 1
ATOM 1074 N N . ALA A 1 136 ? -5.089 -1.232 10.666 1.00 97.94 136 ALA A N 1
ATOM 1075 C CA . ALA A 1 136 ? -4.012 -1.828 9.881 1.00 97.94 136 ALA A CA 1
ATOM 1076 C C . ALA A 1 136 ? -2.624 -1.535 10.486 1.00 97.94 136 ALA A C 1
ATOM 1078 O O . ALA A 1 136 ? -1.808 -2.442 10.639 1.00 97.94 136 ALA A O 1
ATOM 1079 N N . LEU A 1 137 ? -2.372 -0.301 10.936 1.00 97.31 137 LEU A N 1
ATOM 1080 C CA . LEU A 1 137 ? -1.126 0.040 11.635 1.00 97.31 137 LEU A CA 1
ATOM 1081 C C . LEU A 1 137 ? -0.983 -0.731 12.956 1.00 97.31 137 LEU A C 1
ATOM 1083 O O . LEU A 1 137 ? 0.103 -1.208 13.275 1.00 97.31 137 LEU A O 1
ATOM 1087 N N . GLN A 1 138 ? -2.074 -0.907 13.708 1.00 97.00 138 GLN A N 1
ATOM 1088 C CA . GLN A 1 138 ? -2.051 -1.721 14.926 1.00 97.00 138 GLN A CA 1
ATOM 1089 C C . GLN A 1 138 ? -1.758 -3.197 14.616 1.00 97.00 138 GLN A C 1
ATOM 1091 O O . GLN A 1 138 ? -0.965 -3.819 15.317 1.00 97.00 138 GLN A O 1
ATOM 1096 N N . ARG A 1 139 ? -2.329 -3.748 13.538 1.00 96.75 139 ARG A N 1
ATOM 1097 C CA . ARG A 1 139 ? -2.050 -5.115 13.072 1.00 96.75 139 ARG A CA 1
ATOM 1098 C C . ARG A 1 139 ? -0.584 -5.307 12.698 1.00 96.75 139 ARG A C 1
ATOM 1100 O O . ARG A 1 139 ? -0.017 -6.338 13.042 1.00 96.75 139 ARG A O 1
ATOM 1107 N N . MET A 1 140 ? 0.044 -4.317 12.062 1.00 96.12 140 MET A N 1
ATOM 1108 C CA . MET A 1 140 ? 1.482 -4.351 11.766 1.00 96.12 140 MET A CA 1
ATOM 1109 C C . MET A 1 140 ? 2.323 -4.408 13.049 1.00 96.12 140 MET A C 1
ATOM 1111 O O . MET A 1 140 ? 3.240 -5.226 13.136 1.00 96.12 140 MET A O 1
ATOM 1115 N N . ILE A 1 141 ? 1.973 -3.610 14.067 1.00 95.56 141 ILE A N 1
ATOM 1116 C CA . ILE A 1 141 ? 2.620 -3.654 15.391 1.00 95.56 141 ILE A CA 1
ATOM 1117 C C . ILE A 1 141 ? 2.447 -5.041 16.027 1.00 95.56 141 ILE A C 1
ATOM 1119 O O . ILE A 1 141 ? 3.422 -5.655 16.462 1.00 95.56 141 ILE A O 1
ATOM 1123 N N . ASP A 1 142 ? 1.219 -5.561 16.051 1.00 95.25 142 ASP A N 1
ATOM 1124 C CA . ASP A 1 142 ? 0.896 -6.850 16.674 1.00 95.25 142 ASP A CA 1
ATOM 1125 C C . ASP A 1 142 ? 1.604 -8.022 15.967 1.00 95.25 142 ASP A C 1
ATOM 1127 O O . ASP A 1 142 ? 2.088 -8.953 16.620 1.00 95.25 142 ASP A O 1
ATOM 1131 N N . ALA A 1 143 ? 1.719 -7.947 14.637 1.00 94.62 143 ALA A N 1
ATOM 1132 C CA . ALA A 1 143 ? 2.445 -8.893 13.793 1.00 94.62 143 ALA A CA 1
ATOM 1133 C C . ALA A 1 143 ? 3.974 -8.707 13.833 1.00 94.62 143 ALA A C 1
ATOM 1135 O O . ALA A 1 143 ? 4.700 -9.528 13.271 1.00 94.62 143 ALA A O 1
ATOM 1136 N N . LYS A 1 144 ? 4.475 -7.684 14.544 1.00 92.81 144 LYS A N 1
ATOM 1137 C CA . LYS A 1 144 ? 5.903 -7.346 14.680 1.00 92.81 144 LYS A CA 1
ATOM 1138 C C . LYS A 1 144 ? 6.584 -7.027 13.348 1.00 92.81 144 LYS A C 1
ATOM 1140 O O . LYS A 1 144 ? 7.756 -7.353 13.152 1.00 92.81 144 LYS A O 1
ATOM 1145 N N . ILE A 1 145 ? 5.847 -6.388 12.446 1.00 90.19 145 ILE A N 1
ATOM 1146 C CA . ILE A 1 145 ? 6.381 -5.873 11.187 1.00 90.19 145 ILE A CA 1
ATOM 1147 C C . ILE A 1 145 ? 7.131 -4.573 11.470 1.00 90.19 145 ILE A C 1
ATOM 1149 O O . ILE A 1 145 ? 6.598 -3.691 12.140 1.00 90.19 145 ILE A O 1
ATOM 1153 N N . ASN A 1 146 ? 8.365 -4.475 10.966 1.00 81.38 146 ASN A N 1
ATOM 1154 C CA . ASN A 1 146 ? 9.219 -3.289 11.062 1.00 81.38 146 ASN A CA 1
ATOM 1155 C C . ASN A 1 146 ? 9.292 -2.686 12.481 1.00 81.38 146 ASN A C 1
ATOM 1157 O O . ASN A 1 146 ? 8.916 -1.541 12.727 1.00 81.38 146 ASN A O 1
ATOM 1161 N N . LEU A 1 147 ? 9.775 -3.487 13.440 1.00 80.94 147 LEU A N 1
ATOM 1162 C CA . LEU A 1 147 ? 9.879 -3.099 14.856 1.00 80.94 147 LEU A CA 1
ATOM 1163 C C . LEU A 1 147 ? 10.716 -1.833 15.096 1.00 80.94 147 LEU A C 1
ATOM 1165 O O . LEU A 1 147 ? 10.542 -1.174 16.119 1.00 80.94 147 LEU A O 1
ATOM 1169 N N . GLU A 1 148 ? 11.617 -1.489 14.176 1.00 84.25 148 GLU A N 1
ATOM 1170 C CA . GLU A 1 148 ? 12.414 -0.261 14.254 1.00 84.25 148 GLU A CA 1
ATOM 1171 C C . GLU A 1 148 ? 11.539 0.999 14.118 1.00 84.25 148 GLU A C 1
ATOM 1173 O O . GLU A 1 148 ? 11.860 2.036 14.698 1.00 84.25 148 GLU A O 1
ATOM 1178 N N . GLU A 1 149 ? 10.385 0.885 13.453 1.00 85.81 149 GLU A N 1
ATOM 1179 C CA . GLU A 1 149 ? 9.428 1.968 13.206 1.00 85.81 149 GLU A CA 1
ATOM 1180 C C . GLU A 1 149 ? 8.184 1.911 14.119 1.00 85.81 149 GLU A C 1
ATOM 1182 O O . GLU A 1 149 ? 7.245 2.691 13.945 1.00 85.81 149 GLU A O 1
ATOM 1187 N N . GLU A 1 150 ? 8.152 1.036 15.135 1.00 92.56 150 GLU A N 1
ATOM 1188 C CA . GLU A 1 150 ? 6.979 0.848 16.012 1.00 92.56 150 GLU A CA 1
ATOM 1189 C C . GLU A 1 150 ? 6.505 2.168 16.658 1.00 92.56 150 GLU A C 1
ATOM 1191 O O . GLU A 1 150 ? 5.305 2.456 16.727 1.00 92.56 150 GLU A O 1
ATOM 1196 N N . ASP A 1 151 ? 7.441 3.014 17.096 1.00 94.50 151 ASP A N 1
ATOM 1197 C CA . ASP A 1 151 ? 7.130 4.337 17.650 1.00 94.50 151 ASP A CA 1
ATOM 1198 C C . ASP A 1 151 ? 6.536 5.289 16.598 1.00 94.50 151 ASP A C 1
ATOM 1200 O O . ASP A 1 151 ? 5.697 6.135 16.930 1.00 94.50 151 ASP A O 1
ATOM 1204 N N . GLY A 1 152 ? 6.952 5.161 15.335 1.00 94.69 152 GLY A N 1
ATOM 1205 C CA . GLY A 1 152 ? 6.376 5.878 14.199 1.00 94.69 152 GLY A CA 1
ATOM 1206 C C . GLY A 1 152 ? 4.928 5.456 13.954 1.00 94.69 152 GLY A C 1
ATOM 1207 O O . GLY A 1 152 ? 4.038 6.311 13.917 1.00 94.69 152 GLY A O 1
ATOM 1208 N N . LEU A 1 153 ? 4.669 4.146 13.915 1.00 95.56 153 LEU A N 1
ATOM 1209 C CA . LEU A 1 153 ? 3.324 3.578 13.763 1.00 95.56 153 LEU A CA 1
ATOM 1210 C C . LEU A 1 153 ? 2.381 4.039 14.888 1.00 95.56 153 LEU A C 1
ATOM 1212 O O . LEU A 1 153 ? 1.271 4.506 14.624 1.00 95.56 153 LEU A O 1
ATOM 1216 N N . LYS A 1 154 ? 2.835 4.014 16.149 1.00 96.81 154 LYS A N 1
ATOM 1217 C CA . LYS A 1 154 ? 2.047 4.507 17.299 1.00 96.81 154 LYS A CA 1
ATOM 1218 C C . LYS A 1 154 ? 1.713 5.994 17.193 1.00 96.81 154 LYS A C 1
ATOM 1220 O O . LYS A 1 154 ? 0.599 6.403 17.531 1.00 96.81 154 LYS A O 1
ATOM 1225 N N . LYS A 1 155 ? 2.659 6.818 16.733 1.00 97.31 155 LYS A N 1
ATOM 1226 C CA . LYS A 1 155 ? 2.416 8.253 16.522 1.00 97.31 155 LYS A CA 1
ATOM 1227 C C . LYS A 1 155 ? 1.381 8.477 15.423 1.00 97.31 155 LYS A C 1
ATOM 1229 O O . LYS A 1 155 ? 0.454 9.250 15.645 1.00 97.31 155 LYS A O 1
ATOM 1234 N N . ARG A 1 156 ? 1.471 7.756 14.304 1.00 97.38 156 ARG A N 1
ATOM 1235 C CA . ARG A 1 156 ? 0.472 7.799 13.222 1.00 97.38 156 ARG A CA 1
ATOM 1236 C C . ARG A 1 156 ? -0.927 7.410 13.711 1.00 97.38 156 ARG A C 1
ATOM 1238 O O . ARG A 1 156 ? -1.879 8.147 13.476 1.00 97.38 156 ARG A O 1
ATOM 1245 N N . ILE A 1 157 ? -1.052 6.336 14.498 1.00 97.56 157 ILE A N 1
ATOM 1246 C CA . ILE A 1 157 ? -2.319 5.925 15.143 1.00 97.56 157 ILE A CA 1
ATOM 1247 C C . ILE A 1 157 ? -2.919 7.055 16.002 1.00 97.56 157 ILE A C 1
ATOM 1249 O O . ILE A 1 157 ? -4.129 7.312 15.960 1.00 97.56 157 ILE A O 1
ATOM 1253 N N . CYS A 1 158 ? -2.081 7.748 16.779 1.00 97.12 158 CYS A N 1
ATOM 1254 C CA . CYS A 1 158 ? -2.502 8.890 17.592 1.00 97.12 158 CYS A CA 1
ATOM 1255 C C . CYS A 1 158 ? -2.979 10.064 16.720 1.00 97.12 158 CYS A C 1
ATOM 1257 O O . CYS A 1 158 ? -4.036 10.641 16.977 1.00 97.12 158 CYS A O 1
ATOM 1259 N N . GLU A 1 159 ? -2.243 10.383 15.655 1.00 96.94 159 GLU A N 1
ATOM 1260 C CA . GLU A 1 159 ? -2.600 11.446 14.712 1.00 96.94 159 GLU A CA 1
ATOM 1261 C C . GLU A 1 159 ? -3.916 11.161 13.978 1.00 96.94 159 GLU A C 1
ATOM 1263 O O . GLU A 1 159 ? -4.770 12.045 13.887 1.00 96.94 159 GLU A O 1
ATOM 1268 N N . LEU A 1 160 ? -4.138 9.920 13.538 1.00 96.62 160 LEU A N 1
ATOM 1269 C CA . LEU A 1 160 ? -5.376 9.495 12.874 1.00 96.62 160 LEU A CA 1
ATOM 1270 C C . LEU A 1 160 ? -6.616 9.661 13.758 1.00 96.62 160 LEU A C 1
ATOM 1272 O O . LEU A 1 160 ? -7.704 9.943 13.259 1.00 96.62 160 LEU A O 1
ATOM 1276 N N . SER A 1 161 ? -6.452 9.572 15.079 1.00 92.88 161 SER A N 1
ATOM 1277 C CA . SER A 1 161 ? -7.554 9.749 16.032 1.00 92.88 161 SER A CA 1
ATOM 1278 C C . SER A 1 161 ? -8.119 11.1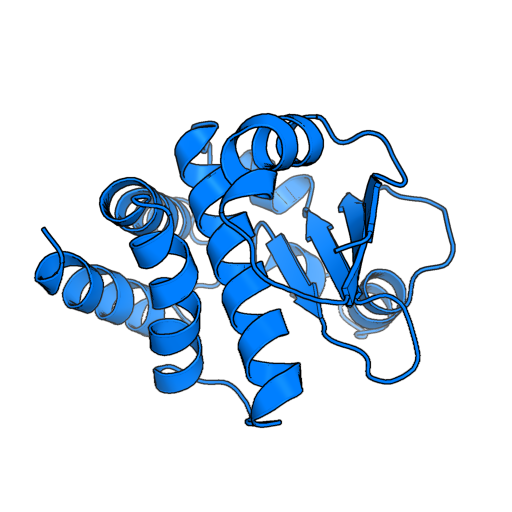78 16.054 1.00 92.88 161 SER A C 1
ATOM 1280 O O . SER A 1 161 ? -9.176 11.397 16.634 1.00 92.88 161 SER A O 1
ATOM 1282 N N . LYS A 1 162 ? -7.453 12.150 15.412 1.00 94.19 162 LYS A N 1
ATOM 1283 C CA . LYS A 1 162 ? -7.948 13.531 15.256 1.00 94.19 162 LYS A CA 1
ATOM 1284 C C . LYS A 1 162 ? -8.996 13.683 14.146 1.00 94.19 162 LYS A C 1
ATOM 1286 O O . LYS A 1 162 ? -9.610 14.742 14.050 1.00 94.19 162 LYS A O 1
ATOM 1291 N N . TYR A 1 163 ? -9.166 12.664 13.304 1.00 88.44 163 TYR A N 1
ATOM 1292 C CA . TYR A 1 163 ? -10.085 12.660 12.160 1.00 88.44 163 TYR A CA 1
ATOM 1293 C C . TYR A 1 163 ? -11.333 11.786 12.395 1.00 88.44 163 TYR A C 1
ATOM 1295 O O . TYR A 1 163 ? -12.055 11.492 11.442 1.00 88.44 163 TYR A O 1
ATOM 1303 N N . LEU A 1 164 ? -11.560 11.352 13.641 1.00 82.00 164 LEU A N 1
ATOM 1304 C CA . LEU A 1 164 ? -12.694 10.538 14.098 1.00 82.00 164 LEU A CA 1
ATOM 1305 C C . LEU A 1 164 ? -13.635 11.372 14.974 1.00 82.00 164 LEU A C 1
ATOM 1307 O O . LEU A 1 164 ? -14.862 11.154 14.871 1.00 82.00 164 LEU A O 1
#

Secondary structure (DSSP, 8-state):
-EEEESS--HHHHHHHHHHGGG----SEEEEEETT--S--HHHHHHHHSS-TT-HHHHSSSEEEE--SSS-EEEEE-HHHHHHHT--HHHHHHHHHHHHHHHHHHHHH----SHHHHHHHHHHHHHTT-HHHHHHHHHHHHHTTTTGGGHHHHHHHHHHHGGG-

pLDDT: mean 91.79, std 8.86, range [53.59, 98.75]